Protein AF-A0A2N1UQL2-F1 (afdb_monomer_lite)

Radius of gyration: 11.13 Å; chains: 1; bounding box: 25×25×26 Å

Structure (mmCIF, N/CA/C/O backbone):
data_AF-A0A2N1UQL2-F1
#
_entry.id   AF-A0A2N1UQL2-F1
#
loop_
_atom_site.group_PDB
_atom_site.id
_atom_site.type_symbol
_atom_site.label_atom_id
_atom_site.label_alt_id
_atom_site.label_comp_id
_atom_site.label_asym_id
_atom_site.label_entity_id
_atom_site.label_seq_id
_atom_site.pdbx_PDB_ins_code
_atom_site.Cartn_x
_atom_site.Cartn_y
_atom_site.Cartn_z
_atom_site.occupancy
_atom_site.B_iso_or_equiv
_atom_site.auth_seq_id
_atom_site.auth_comp_id
_atom_site.auth_asym_id
_atom_site.auth_atom_id
_atom_site.pdbx_PDB_model_num
ATOM 1 N N . MET A 1 1 ? 5.138 7.274 -10.292 1.00 69.81 1 MET A N 1
ATOM 2 C CA . MET A 1 1 ? 5.834 8.051 -9.233 1.00 69.81 1 MET A CA 1
ATOM 3 C C . MET A 1 1 ? 4.909 8.955 -8.410 1.00 69.81 1 MET A C 1
ATOM 5 O O . MET A 1 1 ? 4.941 8.836 -7.193 1.00 69.81 1 MET A O 1
ATOM 9 N N . ILE A 1 2 ? 4.061 9.804 -9.016 1.00 91.06 2 ILE A N 1
ATOM 10 C CA . ILE A 1 2 ? 3.185 10.746 -8.272 1.00 91.06 2 ILE A CA 1
ATOM 11 C C . ILE A 1 2 ? 2.280 10.028 -7.254 1.00 91.06 2 ILE A C 1
ATOM 13 O O . ILE A 1 2 ? 2.286 10.372 -6.076 1.00 91.06 2 ILE A O 1
ATOM 17 N N . TYR A 1 3 ? 1.575 8.976 -7.677 1.00 95.19 3 TYR A N 1
ATOM 18 C CA . TYR A 1 3 ? 0.687 8.211 -6.793 1.00 95.19 3 TYR A CA 1
ATOM 19 C C . TYR A 1 3 ? 1.423 7.481 -5.657 1.00 95.19 3 TYR A C 1
ATOM 21 O O . TYR A 1 3 ? 0.921 7.425 -4.539 1.00 95.19 3 TYR A O 1
ATOM 29 N N . ARG A 1 4 ? 2.656 7.013 -5.894 1.00 95.62 4 ARG A N 1
ATOM 30 C CA . ARG A 1 4 ? 3.505 6.408 -4.855 1.00 95.62 4 ARG A CA 1
ATOM 31 C C . ARG A 1 4 ? 3.863 7.426 -3.769 1.00 95.62 4 ARG A C 1
ATOM 33 O O . ARG A 1 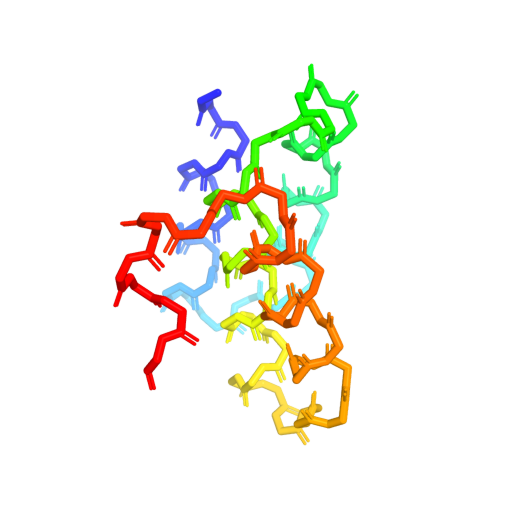4 ? 3.703 7.141 -2.588 1.00 95.62 4 ARG A O 1
ATOM 40 N N . ASN A 1 5 ? 4.301 8.624 -4.156 1.00 96.50 5 ASN A N 1
ATOM 41 C CA . ASN A 1 5 ? 4.649 9.679 -3.197 1.00 96.50 5 ASN A CA 1
ATOM 42 C C . ASN A 1 5 ? 3.413 10.201 -2.451 1.00 96.50 5 ASN A C 1
ATOM 44 O O . ASN A 1 5 ? 3.489 10.462 -1.253 1.00 96.50 5 ASN A O 1
ATOM 48 N N . LEU A 1 6 ? 2.265 10.287 -3.131 1.00 97.62 6 LEU A N 1
ATOM 49 C CA . LEU A 1 6 ? 0.98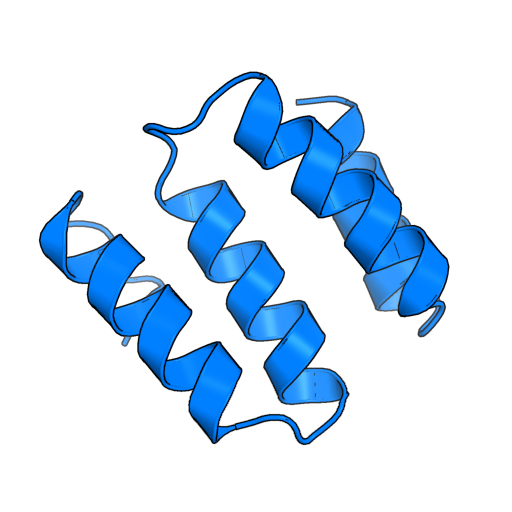9 10.602 -2.493 1.00 97.62 6 LEU A C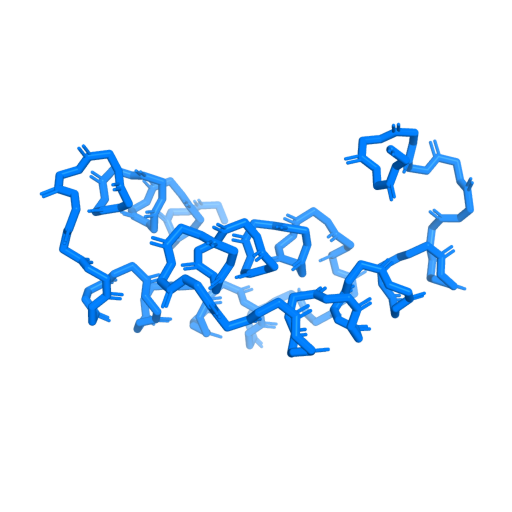A 1
ATOM 50 C C . LEU A 1 6 ? 0.616 9.547 -1.444 1.00 97.62 6 LEU A C 1
ATOM 52 O O . LEU A 1 6 ? 0.246 9.903 -0.328 1.00 97.62 6 LEU A O 1
ATOM 56 N N . SER A 1 7 ? 0.764 8.265 -1.779 1.00 97.69 7 SER A N 1
ATOM 57 C CA . SER A 1 7 ? 0.516 7.161 -0.852 1.00 97.69 7 SER A CA 1
ATOM 58 C C . SER A 1 7 ? 1.418 7.240 0.382 1.00 97.69 7 SER A C 1
ATOM 60 O O . SER A 1 7 ? 0.924 7.167 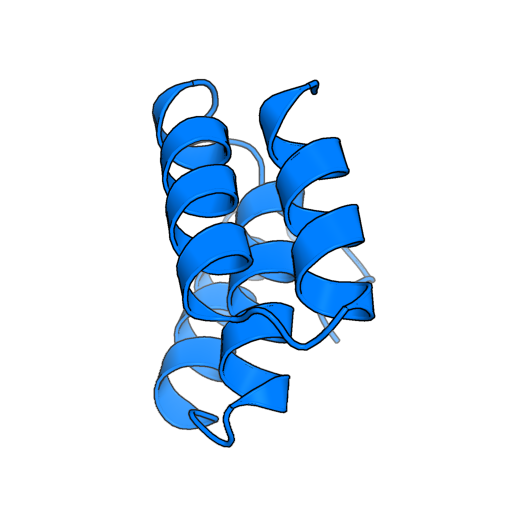1.505 1.00 97.69 7 SER A O 1
ATOM 62 N N . ILE A 1 8 ? 2.717 7.506 0.193 1.00 97.75 8 ILE A N 1
ATOM 63 C CA . ILE A 1 8 ? 3.671 7.729 1.292 1.00 97.75 8 ILE A CA 1
ATOM 64 C C . ILE A 1 8 ? 3.206 8.886 2.184 1.00 97.75 8 ILE A C 1
ATOM 66 O O . ILE A 1 8 ? 3.129 8.732 3.402 1.00 97.75 8 ILE A O 1
ATOM 70 N N . ALA A 1 9 ? 2.844 10.028 1.596 1.00 97.94 9 ALA A N 1
ATOM 71 C CA . ALA A 1 9 ? 2.388 11.189 2.356 1.00 97.94 9 ALA A CA 1
ATOM 72 C C . ALA A 1 9 ? 1.107 10.898 3.161 1.00 97.94 9 ALA A C 1
ATOM 74 O O . ALA A 1 9 ? 1.005 11.299 4.321 1.00 97.94 9 ALA A O 1
ATOM 75 N N . GLN A 1 10 ? 0.143 10.179 2.579 1.00 98.00 10 GLN A N 1
ATOM 76 C CA . GLN A 1 10 ? -1.093 9.787 3.267 1.00 98.00 10 GLN A CA 1
ATOM 77 C C . GLN A 1 10 ? -0.840 8.761 4.378 1.00 98.00 10 GLN A C 1
ATOM 79 O O . GLN A 1 10 ? -1.403 8.891 5.466 1.00 98.00 10 GLN A O 1
ATOM 84 N N . ARG A 1 11 ? 0.065 7.799 4.149 1.00 97.56 11 ARG A N 1
ATOM 85 C CA . ARG A 1 11 ? 0.521 6.833 5.159 1.00 97.56 11 ARG A CA 1
ATOM 86 C C . ARG A 1 11 ? 1.131 7.547 6.365 1.00 97.56 11 ARG A C 1
ATOM 88 O O . ARG A 1 11 ? 0.718 7.289 7.488 1.00 97.56 11 ARG A O 1
ATOM 95 N N . HIS A 1 12 ? 2.033 8.509 6.150 1.00 97.06 12 HIS A N 1
ATOM 96 C CA . HIS A 1 12 ? 2.615 9.300 7.245 1.00 97.06 12 HIS A CA 1
ATOM 97 C C . HIS A 1 12 ? 1.570 10.101 8.033 1.00 97.06 12 HIS A C 1
ATOM 99 O O . HIS A 1 12 ? 1.725 10.296 9.237 1.00 97.06 12 HIS A O 1
ATOM 105 N N . LYS A 1 13 ? 0.479 10.522 7.384 1.00 97.38 13 LYS A N 1
ATOM 106 C CA . LYS A 1 13 ? -0.677 11.148 8.045 1.00 97.38 13 LYS A CA 1
ATOM 107 C C . LYS A 1 13 ? -1.602 10.150 8.755 1.00 97.38 13 LYS A C 1
ATOM 109 O O . LYS A 1 13 ? -2.616 10.571 9.302 1.00 97.38 13 LYS A O 1
ATOM 114 N N . LYS A 1 14 ? -1.296 8.846 8.728 1.00 95.69 14 LYS A N 1
ATOM 115 C CA . LYS A 1 14 ? -2.166 7.741 9.171 1.00 95.69 14 LYS A CA 1
ATOM 116 C C . LYS A 1 14 ? -3.540 7.722 8.486 1.00 95.69 14 LYS A C 1
ATOM 118 O O . LYS A 1 14 ? -4.473 7.085 8.968 1.00 95.69 14 LYS A O 1
ATOM 123 N N . ASN A 1 15 ? -3.669 8.391 7.339 1.00 98.06 15 ASN A N 1
ATOM 124 C CA . ASN A 1 15 ? -4.858 8.316 6.503 1.00 98.06 15 ASN A CA 1
ATOM 125 C C . ASN A 1 15 ? -4.758 7.073 5.615 1.00 98.06 15 ASN A C 1
ATOM 127 O O . ASN A 1 15 ? -4.416 7.152 4.433 1.00 98.06 15 ASN A O 1
ATOM 131 N N . PHE A 1 16 ? -5.011 5.911 6.213 1.00 96.69 16 PHE A N 1
ATOM 132 C CA . PHE A 1 16 ? -4.877 4.629 5.529 1.00 96.69 16 PHE A CA 1
ATOM 133 C C . PHE A 1 16 ? -5.794 4.467 4.309 1.00 96.69 16 PHE A C 1
ATOM 135 O O . PHE A 1 16 ? -5.277 4.004 3.294 1.00 96.69 16 PHE A O 1
ATOM 142 N N . PRO A 1 17 ? -7.073 4.903 4.324 1.00 97.44 17 PRO A N 1
ATOM 143 C CA . PRO A 1 17 ? -7.908 4.864 3.123 1.00 97.44 17 PRO A CA 1
ATOM 144 C C . PRO A 1 17 ? -7.280 5.630 1.953 1.00 97.44 17 PRO A C 1
ATOM 146 O O . PRO A 1 17 ? -7.072 5.071 0.881 1.00 97.44 17 PRO A O 1
ATOM 149 N N . GLY A 1 18 ? -6.841 6.874 2.183 1.00 97.75 18 GLY A N 1
ATOM 150 C CA . GLY A 1 18 ? -6.188 7.665 1.135 1.00 97.75 18 GLY A CA 1
ATOM 151 C C . GLY A 1 18 ? -4.839 7.092 0.686 1.00 97.75 18 GLY A C 1
ATOM 152 O O . GLY A 1 18 ? -4.458 7.230 -0.478 1.00 97.75 18 GLY A O 1
ATOM 153 N N . ALA A 1 19 ? -4.102 6.442 1.592 1.00 98.06 19 ALA A N 1
ATOM 154 C CA . ALA A 1 19 ? -2.855 5.763 1.257 1.00 98.06 19 ALA A CA 1
ATOM 155 C C . ALA A 1 19 ? -3.096 4.530 0.374 1.00 98.06 19 ALA A C 1
ATOM 157 O O . ALA A 1 19 ? -2.311 4.301 -0.552 1.00 98.06 19 ALA A O 1
ATOM 158 N N . GLN A 1 20 ? -4.174 3.779 0.635 1.00 97.25 20 GLN A N 1
ATOM 159 C CA . GLN A 1 20 ? -4.595 2.630 -0.166 1.00 97.25 20 GLN A CA 1
ATOM 160 C C . GLN A 1 20 ? -5.063 3.058 -1.562 1.00 97.25 20 GLN A C 1
ATOM 162 O O . GLN A 1 20 ? -4.513 2.576 -2.548 1.00 97.25 20 GLN A O 1
ATOM 167 N N . ASP A 1 21 ? -5.945 4.051 -1.672 1.00 97.88 21 ASP A N 1
ATOM 168 C CA . ASP A 1 21 ? -6.398 4.555 -2.979 1.00 97.88 21 ASP A CA 1
ATOM 169 C C . ASP A 1 21 ? -5.220 4.990 -3.866 1.00 97.88 21 ASP A C 1
ATOM 171 O O . ASP A 1 21 ? -5.172 4.752 -5.077 1.00 97.88 21 ASP A O 1
ATOM 175 N N . ALA A 1 22 ? -4.233 5.652 -3.256 1.00 98.00 22 ALA A N 1
ATOM 176 C CA . ALA A 1 22 ? -3.045 6.106 -3.957 1.00 98.00 22 ALA A CA 1
ATOM 177 C C . ALA A 1 22 ? -2.101 4.947 -4.323 1.00 98.00 22 ALA A C 1
ATOM 179 O O . ALA A 1 22 ? -1.531 4.966 -5.417 1.00 98.00 22 ALA A O 1
ATOM 180 N N . ILE A 1 23 ? -1.925 3.938 -3.458 1.00 97.88 23 ILE A N 1
ATOM 181 C CA . ILE A 1 23 ? -1.038 2.809 -3.776 1.00 97.88 23 ILE A CA 1
ATOM 182 C C . ILE A 1 23 ? -1.637 1.897 -4.842 1.00 97.88 23 ILE A C 1
ATOM 184 O O . ILE A 1 23 ? -0.907 1.440 -5.717 1.00 97.88 23 ILE A O 1
ATOM 188 N N . GLU A 1 24 ? -2.954 1.704 -4.847 1.00 97.00 24 GLU A N 1
ATOM 189 C CA . GLU A 1 24 ? -3.649 0.909 -5.861 1.00 97.00 24 GLU A CA 1
ATOM 190 C C . GLU A 1 24 ? -3.506 1.534 -7.251 1.00 97.00 24 GLU A C 1
ATOM 192 O O . GLU A 1 24 ? -3.155 0.839 -8.204 1.00 97.00 24 GLU A O 1
ATOM 197 N N . LYS A 1 25 ? -3.631 2.865 -7.359 1.00 97.56 25 LYS A N 1
ATOM 198 C CA . LYS A 1 25 ? -3.329 3.596 -8.603 1.00 97.56 25 LYS A CA 1
ATOM 199 C C . LYS A 1 25 ? -1.860 3.486 -9.013 1.00 97.56 25 LYS A C 1
ATOM 201 O O . LYS A 1 25 ? -1.547 3.426 -10.200 1.00 97.56 25 LYS A O 1
ATOM 206 N N . ALA A 1 26 ? -0.931 3.487 -8.057 1.00 96.56 26 ALA A N 1
ATOM 207 C CA . ALA A 1 26 ? 0.486 3.309 -8.370 1.00 96.56 26 ALA A CA 1
ATOM 208 C C . ALA A 1 26 ? 0.773 1.898 -8.915 1.00 96.56 26 ALA A C 1
ATOM 210 O O . ALA A 1 26 ? 1.521 1.770 -9.882 1.00 96.56 26 ALA A O 1
ATOM 211 N N . ILE A 1 27 ? 0.149 0.869 -8.334 1.00 95.19 27 ILE A N 1
ATOM 212 C CA . ILE A 1 27 ? 0.252 -0.526 -8.780 1.00 95.19 27 ILE A CA 1
ATOM 213 C C . ILE A 1 27 ? -0.416 -0.716 -10.145 1.00 95.19 27 ILE A C 1
ATOM 215 O O . ILE A 1 27 ? 0.149 -1.397 -10.991 1.00 95.19 27 ILE A O 1
ATOM 219 N N . SER A 1 28 ? -1.577 -0.106 -10.403 1.00 95.38 28 SER A N 1
ATOM 220 C CA . SER A 1 28 ? -2.259 -0.250 -11.697 1.00 95.38 28 SER A CA 1
ATOM 221 C C . SER A 1 28 ? -1.458 0.342 -12.859 1.00 95.38 28 SER A C 1
ATOM 223 O O . SER A 1 28 ? -1.550 -0.147 -13.979 1.00 95.38 28 SER A O 1
ATOM 225 N N . LEU A 1 29 ? -0.686 1.404 -12.602 1.00 95.00 29 LEU A N 1
ATOM 226 C CA . LEU A 1 29 ? 0.172 2.042 -13.604 1.00 95.00 29 LEU A CA 1
ATOM 227 C C . LEU A 1 29 ? 1.472 1.275 -13.853 1.00 95.00 29 LEU A C 1
ATOM 229 O O . LEU A 1 29 ? 2.008 1.337 -14.954 1.00 95.00 29 LEU A O 1
ATOM 233 N N . ASP A 1 30 ? 1.990 0.592 -12.833 1.00 90.50 30 ASP A N 1
ATOM 234 C CA . ASP A 1 30 ? 3.218 -0.195 -12.925 1.00 90.50 30 ASP A CA 1
ATOM 235 C C . ASP A 1 30 ? 3.104 -1.470 -12.063 1.00 90.50 30 ASP A C 1
ATOM 237 O O . ASP A 1 30 ? 3.586 -1.510 -10.920 1.00 90.50 30 ASP A O 1
ATOM 241 N N . PRO A 1 31 ? 2.442 -2.523 -12.589 1.00 89.06 31 PRO A N 1
ATOM 242 C CA . PRO A 1 31 ? 2.188 -3.761 -11.846 1.00 89.06 31 PRO A CA 1
ATOM 243 C C . PRO A 1 31 ? 3.450 -4.593 -11.576 1.00 89.06 31 PRO A C 1
ATOM 245 O O . PRO A 1 31 ? 3.433 -5.497 -10.732 1.00 89.06 31 PRO A O 1
ATOM 248 N N . GLY A 1 32 ? 4.529 -4.329 -12.322 1.00 87.25 32 GLY A N 1
ATOM 249 C CA . GLY A 1 32 ? 5.819 -5.010 -12.195 1.00 87.25 32 GLY A CA 1
ATOM 250 C C . GLY A 1 32 ? 6.685 -4.463 -11.062 1.00 87.25 32 GLY A C 1
ATOM 251 O O . GLY A 1 32 ? 7.633 -5.118 -10.643 1.00 87.25 32 GLY A O 1
ATOM 252 N N . ASN A 1 33 ? 6.342 -3.294 -10.525 1.00 89.06 33 ASN A N 1
ATOM 253 C CA . ASN A 1 33 ? 7.154 -2.607 -9.535 1.00 89.06 33 ASN A CA 1
ATOM 254 C C . ASN A 1 33 ? 7.032 -3.225 -8.138 1.00 89.06 33 ASN A C 1
ATOM 256 O O . ASN A 1 33 ? 6.080 -2.954 -7.396 1.00 89.06 33 ASN A O 1
ATOM 260 N N . ALA A 1 34 ? 8.035 -4.011 -7.747 1.00 90.94 34 ALA A N 1
ATOM 261 C CA . ALA A 1 34 ? 8.105 -4.618 -6.421 1.00 90.94 34 ALA A CA 1
ATOM 262 C C . ALA A 1 34 ? 8.031 -3.572 -5.289 1.00 90.94 34 ALA A C 1
ATOM 264 O O . ALA A 1 34 ? 7.364 -3.803 -4.279 1.00 90.94 34 ALA A O 1
ATOM 265 N N . ALA A 1 35 ? 8.596 -2.373 -5.4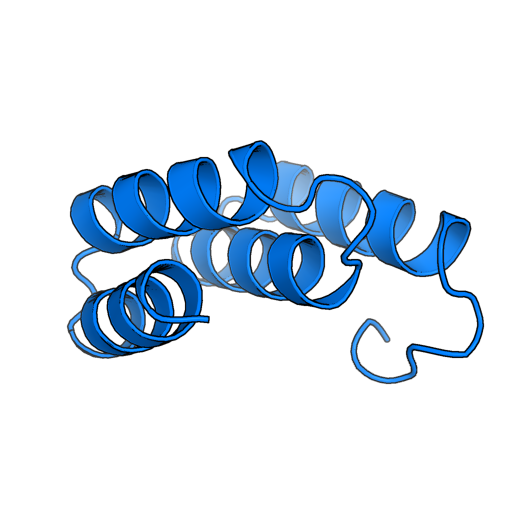73 1.00 91.75 35 ALA A N 1
ATOM 266 C CA . ALA A 1 35 ? 8.575 -1.329 -4.448 1.00 91.75 35 ALA A CA 1
ATOM 267 C C . ALA A 1 35 ? 7.163 -0.782 -4.161 1.00 91.75 35 ALA A C 1
ATOM 269 O O . ALA A 1 35 ? 6.890 -0.354 -3.036 1.00 91.75 35 ALA A O 1
ATOM 270 N N . ASN A 1 36 ? 6.249 -0.799 -5.140 1.00 94.06 36 ASN A N 1
ATOM 271 C CA . ASN A 1 36 ? 4.848 -0.431 -4.905 1.00 94.06 36 ASN A CA 1
ATOM 272 C C . ASN A 1 36 ? 4.133 -1.487 -4.047 1.00 94.06 36 ASN A C 1
ATOM 274 O O . ASN A 1 36 ? 3.343 -1.136 -3.170 1.00 94.06 36 ASN A O 1
ATOM 278 N N . LYS A 1 37 ? 4.453 -2.771 -4.243 1.00 93.69 37 LYS A N 1
ATOM 279 C CA . LYS A 1 37 ? 3.906 -3.874 -3.438 1.00 93.69 37 LYS A CA 1
ATOM 280 C C . LYS A 1 37 ? 4.431 -3.855 -2.009 1.00 93.69 37 LYS A C 1
ATOM 282 O O . LYS A 1 37 ? 3.639 -3.996 -1.083 1.00 93.69 37 LYS A O 1
ATOM 287 N N . VAL A 1 38 ? 5.725 -3.584 -1.822 1.00 95.12 38 VAL A N 1
ATOM 288 C CA . VAL A 1 38 ? 6.323 -3.382 -0.490 1.00 95.12 38 VAL A CA 1
ATOM 289 C C . VAL A 1 38 ? 5.652 -2.215 0.233 1.00 95.12 38 VAL A C 1
ATOM 291 O O . VAL A 1 38 ? 5.265 -2.344 1.392 1.00 95.12 38 VAL A O 1
ATOM 294 N N . LEU A 1 39 ? 5.446 -1.082 -0.446 1.00 96.38 39 LEU A N 1
ATOM 295 C CA . LEU A 1 39 ? 4.753 0.055 0.156 1.00 96.38 39 LEU A CA 1
ATOM 296 C C . LEU A 1 39 ? 3.305 -0.290 0.536 1.00 96.38 39 LEU A C 1
ATOM 298 O O . LEU A 1 39 ? 2.864 0.104 1.615 1.00 96.38 39 LEU A O 1
ATOM 302 N N . TYR A 1 40 ? 2.587 -1.058 -0.288 1.00 97.38 40 TYR A N 1
ATOM 303 C CA . TYR A 1 40 ? 1.250 -1.522 0.079 1.00 97.38 40 TYR A CA 1
ATOM 304 C C . TYR A 1 40 ? 1.292 -2.466 1.293 1.00 97.38 40 TYR A C 1
ATOM 306 O O . TYR A 1 40 ? 0.532 -2.280 2.243 1.00 97.38 40 TYR A O 1
ATOM 314 N N . GLY A 1 41 ? 2.252 -3.394 1.332 1.00 97.25 41 GLY A N 1
ATOM 315 C CA . GLY A 1 41 ? 2.503 -4.241 2.497 1.00 97.25 41 GLY A CA 1
ATOM 316 C C . GLY A 1 41 ? 2.719 -3.421 3.771 1.00 97.25 41 GLY A C 1
ATOM 317 O O . GLY A 1 41 ? 2.062 -3.674 4.776 1.00 97.25 41 GLY A O 1
ATOM 318 N N . ASN A 1 42 ? 3.529 -2.361 3.704 1.00 97.12 42 ASN A N 1
ATOM 319 C CA . ASN A 1 42 ? 3.783 -1.465 4.839 1.00 97.12 42 ASN A CA 1
ATOM 320 C C . ASN A 1 42 ? 2.512 -0.753 5.328 1.00 97.12 42 ASN A C 1
ATOM 322 O O . ASN A 1 42 ? 2.302 -0.610 6.530 1.00 97.12 42 ASN A O 1
ATOM 326 N N . ILE A 1 43 ? 1.645 -0.326 4.406 1.00 97.81 43 ILE A N 1
ATOM 327 C CA . ILE A 1 43 ? 0.360 0.309 4.735 1.00 97.81 43 ILE A CA 1
ATOM 328 C C . ILE A 1 43 ? -0.578 -0.678 5.441 1.00 97.81 43 ILE A C 1
ATOM 330 O O . ILE A 1 43 ? -1.294 -0.292 6.363 1.00 97.81 43 ILE A O 1
ATOM 334 N N . LEU A 1 44 ? -0.588 -1.947 5.026 1.00 97.81 44 LEU A N 1
ATOM 335 C CA . LEU A 1 44 ? -1.376 -2.999 5.676 1.00 97.81 44 LEU A CA 1
ATOM 336 C C . LEU A 1 44 ? -0.783 -3.398 7.031 1.00 97.81 44 LEU A C 1
ATOM 338 O O . LEU A 1 44 ? -1.529 -3.614 7.986 1.00 97.81 44 LEU A O 1
ATOM 342 N N . PHE A 1 45 ? 0.544 -3.433 7.141 1.00 97.62 45 PHE A N 1
ATOM 343 C CA . PHE A 1 45 ? 1.248 -3.705 8.390 1.00 97.62 45 PHE A CA 1
ATOM 344 C C . PHE A 1 45 ? 0.900 -2.671 9.469 1.00 97.62 45 PHE A C 1
ATOM 346 O O . PHE A 1 45 ? 0.543 -3.045 10.583 1.00 97.62 45 PHE A O 1
ATOM 353 N N . GLU A 1 46 ? 0.905 -1.379 9.129 1.00 96.50 46 GLU A N 1
ATOM 354 C CA . GLU A 1 46 ? 0.508 -0.300 10.050 1.00 96.50 46 GLU A CA 1
ATOM 355 C C . GLU A 1 46 ? -0.978 -0.334 10.442 1.00 96.50 46 GLU A C 1
A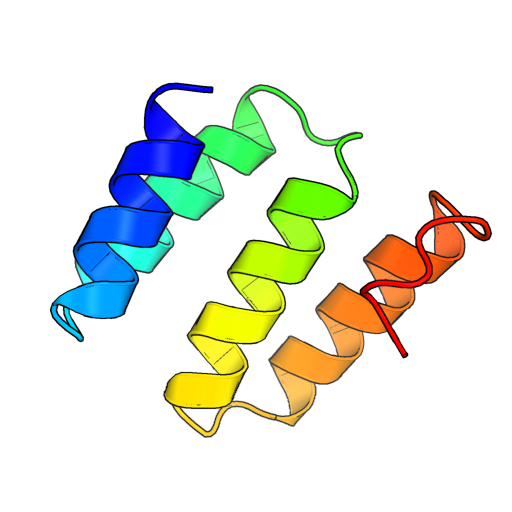TOM 357 O O . GLU A 1 46 ? -1.359 0.224 11.469 1.00 96.50 46 GLU A O 1
ATOM 362 N N . GLN A 1 47 ? -1.811 -1.020 9.657 1.00 96.56 47 GLN A N 1
ATOM 363 C CA . GLN A 1 47 ? -3.212 -1.308 9.978 1.00 96.56 47 GLN A CA 1
ATOM 364 C C . GLN A 1 47 ? -3.397 -2.613 10.772 1.00 96.56 47 GLN A C 1
ATOM 366 O O . GLN A 1 47 ? -4.530 -3.046 10.975 1.00 96.56 47 GLN A O 1
ATOM 371 N N . ASN A 1 48 ? -2.311 -3.265 11.197 1.00 97.31 48 ASN A N 1
ATOM 372 C CA . ASN A 1 48 ? -2.305 -4.579 11.848 1.00 97.31 48 ASN A CA 1
ATOM 373 C C . ASN A 1 48 ? -2.829 -5.734 10.968 1.00 97.31 48 ASN A C 1
ATOM 375 O O . ASN A 1 48 ? -3.155 -6.813 11.463 1.00 97.31 48 ASN A O 1
ATOM 379 N N . LYS A 1 49 ? -2.881 -5.547 9.643 1.00 97.69 49 LYS A N 1
ATOM 380 C CA . LYS A 1 49 ? -3.282 -6.571 8.663 1.00 97.69 49 LYS A CA 1
ATOM 381 C C . LYS A 1 49 ? -2.070 -7.395 8.226 1.00 97.69 49 LYS A C 1
ATOM 383 O O . LYS A 1 49 ? -1.684 -7.420 7.058 1.00 97.69 49 LYS A O 1
ATOM 388 N N . TYR A 1 50 ? -1.439 -8.065 9.187 1.00 96.31 50 TYR A N 1
ATOM 389 C CA . TYR A 1 50 ? -0.143 -8.723 8.985 1.00 96.31 50 TYR A CA 1
ATOM 390 C C . TYR A 1 50 ? -0.178 -9.856 7.952 1.00 96.31 50 TYR A C 1
ATOM 392 O O . TYR A 1 50 ? 0.795 -10.057 7.227 1.00 96.31 50 TYR A O 1
ATOM 400 N N . GLY A 1 51 ? -1.294 -10.588 7.862 1.00 96.88 51 GLY A N 1
ATOM 401 C CA . GLY A 1 51 ? -1.454 -11.676 6.894 1.00 96.88 51 GLY A CA 1
ATOM 402 C C . GLY A 1 51 ? -1.384 -11.186 5.448 1.00 96.88 51 GLY A C 1
ATOM 403 O O . GLY A 1 51 ? -0.666 -11.763 4.630 1.00 96.88 51 GLY A O 1
ATOM 404 N N . ASP A 1 52 ? -2.072 -10.086 5.151 1.00 96.62 52 ASP A N 1
ATOM 405 C CA . ASP A 1 52 ? -2.081 -9.495 3.813 1.00 96.62 52 ASP A CA 1
ATOM 406 C C . ASP A 1 52 ? -0.758 -8.789 3.502 1.00 96.62 52 ASP A C 1
ATOM 408 O O . ASP A 1 52 ? -0.226 -8.934 2.401 1.00 96.62 52 ASP A O 1
ATOM 412 N N . ALA A 1 53 ? -0.167 -8.109 4.493 1.00 97.19 53 ALA A N 1
ATOM 413 C CA . ALA A 1 53 ? 1.165 -7.522 4.365 1.00 97.19 53 ALA A CA 1
ATOM 414 C C . ALA A 1 53 ? 2.212 -8.582 3.988 1.00 97.19 53 ALA A C 1
ATOM 416 O O . ALA A 1 53 ? 2.945 -8.412 3.015 1.00 97.19 53 ALA A O 1
ATOM 417 N N . LYS A 1 54 ? 2.218 -9.726 4.689 1.00 95.75 54 LYS A N 1
ATOM 418 C CA . LYS A 1 54 ? 3.121 -10.849 4.405 1.00 95.75 54 LYS A CA 1
ATOM 419 C C . LYS A 1 54 ? 2.980 -11.351 2.969 1.00 95.75 54 LYS A C 1
ATOM 421 O O . LYS A 1 54 ? 3.992 -11.564 2.307 1.00 95.75 54 LYS A O 1
ATOM 426 N N . ARG A 1 55 ? 1.748 -11.519 2.476 1.00 95.12 55 ARG A N 1
ATOM 427 C CA . ARG A 1 55 ? 1.501 -11.961 1.092 1.00 95.12 55 ARG A CA 1
ATOM 428 C C . ARG A 1 55 ? 2.091 -10.985 0.075 1.00 95.12 55 ARG A C 1
ATOM 430 O O . ARG A 1 55 ? 2.717 -11.422 -0.886 1.00 95.12 55 ARG A O 1
ATOM 437 N N . LEU A 1 56 ? 1.939 -9.680 0.305 1.00 94.44 56 LEU A N 1
ATOM 438 C CA . LEU A 1 56 ? 2.504 -8.655 -0.575 1.00 94.44 56 LEU A CA 1
ATOM 439 C C . LEU A 1 56 ? 4.032 -8.634 -0.549 1.00 94.44 56 LEU A C 1
ATOM 441 O O . LEU A 1 56 ? 4.643 -8.501 -1.607 1.00 94.44 56 LEU A O 1
ATOM 445 N N . TYR A 1 57 ? 4.653 -8.805 0.619 1.00 93.50 57 TYR A N 1
ATOM 446 C CA . TYR A 1 57 ? 6.111 -8.908 0.710 1.00 93.50 57 TYR A CA 1
ATOM 447 C C . TYR A 1 57 ? 6.639 -10.150 -0.014 1.00 93.50 57 TYR A C 1
ATOM 449 O O . TYR A 1 57 ? 7.615 -10.057 -0.753 1.00 93.50 57 TYR A O 1
ATOM 457 N N . GLN A 1 58 ? 5.964 -11.294 0.120 1.00 92.19 58 GLN A N 1
ATOM 458 C CA . GLN A 1 58 ? 6.340 -12.528 -0.577 1.00 92.19 58 GLN A CA 1
ATOM 459 C C . GLN A 1 58 ? 6.225 -12.400 -2.102 1.00 92.19 58 GLN A C 1
ATOM 461 O O . GLN A 1 58 ? 7.111 -12.847 -2.829 1.00 92.19 58 GLN A O 1
ATOM 466 N N . ASP A 1 59 ? 5.159 -11.773 -2.599 1.00 89.06 59 ASP A N 1
ATOM 467 C CA . ASP A 1 59 ? 4.989 -11.505 -4.032 1.00 89.06 59 ASP A CA 1
ATOM 468 C C . ASP A 1 59 ? 5.997 -10.460 -4.546 1.00 89.06 59 ASP A C 1
ATOM 470 O O . ASP A 1 59 ? 6.485 -10.585 -5.667 1.00 89.06 59 ASP A O 1
ATOM 474 N N . ALA A 1 60 ? 6.380 -9.470 -3.731 1.00 89.25 60 ALA A N 1
ATOM 475 C CA . ALA A 1 60 ? 7.458 -8.540 -4.071 1.00 89.25 60 ALA A CA 1
ATOM 476 C C . ALA A 1 60 ? 8.819 -9.253 -4.189 1.00 89.25 60 ALA A C 1
ATOM 478 O O . ALA A 1 60 ? 9.479 -9.111 -5.217 1.00 89.25 60 ALA A O 1
ATOM 479 N N . LEU A 1 61 ? 9.188 -10.078 -3.201 1.00 85.62 61 LEU A N 1
ATOM 480 C CA . LEU A 1 61 ? 10.417 -10.890 -3.205 1.00 85.62 61 LEU A CA 1
ATOM 481 C C . LEU A 1 61 ? 10.474 -11.873 -4.377 1.00 85.62 61 LEU A C 1
ATOM 483 O O . LEU A 1 61 ? 11.523 -12.066 -4.980 1.00 85.62 61 LEU A O 1
ATOM 487 N N . SER A 1 62 ? 9.343 -12.495 -4.721 1.00 83.19 62 SER A N 1
ATOM 488 C CA . SER A 1 62 ? 9.289 -13.458 -5.831 1.00 83.19 62 SER A CA 1
ATOM 489 C C . SER A 1 62 ? 9.541 -12.804 -7.191 1.00 83.19 62 SER A C 1
ATOM 491 O O . SER A 1 62 ? 9.938 -13.483 -8.135 1.00 83.19 62 SER A O 1
ATOM 493 N N . ARG A 1 63 ? 9.271 -11.500 -7.313 1.00 75.00 63 ARG A N 1
ATOM 494 C CA . ARG A 1 63 ? 9.417 -10.742 -8.564 1.00 75.00 63 ARG A CA 1
ATOM 495 C C . ARG A 1 63 ? 10.748 -10.018 -8.678 1.00 75.00 63 ARG A C 1
ATOM 497 O O . ARG A 1 63 ? 11.222 -9.828 -9.791 1.00 75.00 63 ARG A O 1
ATOM 504 N N . ASP A 1 64 ? 11.320 -9.620 -7.553 1.00 72.69 64 ASP A N 1
ATOM 505 C CA . ASP A 1 64 ? 12.627 -8.981 -7.475 1.00 72.69 64 ASP A CA 1
ATOM 506 C C . ASP A 1 64 ? 13.387 -9.563 -6.271 1.00 72.69 64 ASP A C 1
ATOM 508 O O . ASP A 1 64 ? 13.287 -9.040 -5.156 1.00 72.69 64 ASP A O 1
ATOM 512 N N . PRO A 1 65 ? 14.111 -10.680 -6.474 1.00 65.12 65 PRO A N 1
ATOM 513 C CA . PRO A 1 65 ? 14.853 -11.351 -5.409 1.00 65.12 65 PRO A CA 1
ATOM 514 C C . PRO A 1 65 ? 15.971 -10.492 -4.800 1.00 65.12 65 PRO A C 1
ATOM 516 O O . PRO A 1 65 ? 16.411 -10.777 -3.688 1.00 65.12 65 PRO A O 1
ATOM 519 N N . GLU A 1 66 ? 16.429 -9.447 -5.501 1.00 65.69 66 GLU A N 1
ATOM 520 C CA . GLU A 1 66 ? 17.454 -8.511 -5.020 1.00 65.69 66 GLU A CA 1
ATOM 521 C C . GLU A 1 66 ? 16.863 -7.338 -4.220 1.00 65.69 66 GLU A C 1
ATOM 523 O O . GLU A 1 66 ? 17.605 -6.526 -3.659 1.00 65.69 66 GLU A O 1
ATOM 528 N N . ASN A 1 67 ? 15.533 -7.251 -4.095 1.00 62.78 67 ASN A N 1
ATOM 529 C CA . ASN A 1 67 ? 14.866 -6.222 -3.304 1.00 62.78 67 ASN A CA 1
ATOM 530 C C . ASN A 1 67 ? 14.999 -6.493 -1.795 1.00 62.78 67 ASN A C 1
ATOM 532 O O . ASN A 1 67 ? 14.059 -6.904 -1.113 1.00 62.78 67 ASN A O 1
ATOM 536 N N . ALA A 1 68 ? 16.183 -6.215 -1.250 1.00 56.72 68 ALA A N 1
ATOM 537 C CA . ALA A 1 68 ? 16.536 -6.410 0.157 1.00 56.72 68 ALA A CA 1
ATOM 538 C C . ALA A 1 68 ? 15.680 -5.600 1.159 1.00 56.72 68 ALA A C 1
ATOM 540 O O . ALA A 1 68 ? 15.818 -5.786 2.361 1.00 56.72 68 ALA A O 1
ATOM 541 N N . SER A 1 69 ? 14.782 -4.716 0.695 1.00 56.41 69 SER A N 1
ATOM 542 C CA . SER A 1 69 ? 13.819 -3.997 1.551 1.00 56.41 69 SER A CA 1
ATOM 543 C C . SER A 1 69 ? 12.599 -4.838 1.964 1.00 56.41 69 SER A C 1
ATOM 545 O O . SER A 1 69 ? 11.711 -4.314 2.635 1.00 56.41 69 SER A O 1
ATOM 547 N N . ALA A 1 70 ? 12.511 -6.097 1.524 1.00 53.03 70 ALA A N 1
ATOM 548 C CA . ALA A 1 70 ? 11.402 -7.009 1.821 1.00 53.03 70 ALA A CA 1
ATOM 549 C C . ALA A 1 70 ? 11.733 -8.107 2.862 1.00 53.03 70 ALA A C 1
ATOM 551 O O . ALA A 1 70 ? 10.908 -8.997 3.081 1.00 53.03 70 ALA A O 1
ATOM 552 N N . LEU A 1 71 ? 12.907 -8.028 3.502 1.00 48.84 71 LEU A N 1
ATOM 553 C CA . LEU A 1 71 ? 13.314 -8.815 4.677 1.00 48.84 71 LEU A CA 1
ATOM 554 C C . LEU A 1 71 ? 13.177 -7.974 5.952 1.00 48.84 71 LEU A C 1
ATOM 556 O O . LEU A 1 71 ? 12.747 -8.554 6.973 1.00 48.84 71 LEU A O 1
#

Sequence (71 aa):
MIYRNLSIAQRHKKNFPGAQDAIEKAISLDPGNAANKVLYGNILFEQNKYGDAKRLYQDALSRDPENASAL

Foldseek 3Di:
DVLCVQLVVCVVVVVLVSNVVSLVVVCVVPVLDLVSLQSNLVSCVVVVVNVSSLVSLVVSCVSPVPPPSSD

Secondary structure (DSSP, 8-state):
-HHHHHHHHHHHTT-HHHHHHHHHHHHHH-TT-HHHHHHHHHHHHHTT-HHHHHHHHHHHHHH-TT-GGG-

pLDDT: mean 90.6, std 12.16, range [48.84, 98.06]